Protein AF-A0AAN8FHD2-F1 (afdb_monomer_lite)

Structure (mmCIF, N/CA/C/O backbone):
data_AF-A0AAN8FHD2-F1
#
_entry.id   AF-A0AAN8FHD2-F1
#
loop_
_atom_site.group_PDB
_atom_site.id
_atom_site.type_symbol
_atom_site.label_atom_id
_atom_site.label_alt_id
_atom_site.label_comp_id
_atom_site.label_asym_id
_atom_site.label_entity_id
_atom_site.label_seq_id
_atom_site.pdbx_PDB_ins_code
_atom_site.Cartn_x
_atom_site.Cartn_y
_atom_site.Cartn_z
_atom_site.occupancy
_atom_site.B_iso_or_equiv
_atom_site.auth_seq_id
_atom_site.auth_comp_id
_atom_site.auth_asym_id
_atom_site.auth_atom_id
_atom_site.pdbx_PDB_model_num
ATOM 1 N N . MET A 1 1 ? -5.569 14.352 7.400 1.00 61.75 1 MET A N 1
ATOM 2 C CA . MET A 1 1 ? -5.060 13.025 7.832 1.00 61.75 1 MET A CA 1
ATOM 3 C C . MET A 1 1 ? -5.663 11.847 7.044 1.00 61.75 1 MET A C 1
ATOM 5 O O . MET A 1 1 ? -5.321 10.711 7.332 1.00 61.75 1 MET A O 1
ATOM 9 N N . MET A 1 2 ? -6.453 12.086 5.983 1.00 84.31 2 MET A N 1
ATOM 10 C CA . MET A 1 2 ? -7.064 11.019 5.162 1.00 84.31 2 MET A CA 1
ATOM 11 C C . MET A 1 2 ? -6.197 10.522 3.995 1.00 84.31 2 MET A C 1
ATOM 13 O O . MET A 1 2 ? -6.609 9.635 3.259 1.00 84.31 2 MET A O 1
ATOM 17 N N . LYS A 1 3 ? -4.964 11.030 3.849 1.00 87.88 3 LYS A N 1
ATOM 18 C CA . LYS A 1 3 ? -4.074 10.683 2.726 1.00 87.88 3 LYS A CA 1
ATOM 19 C C . LYS A 1 3 ? -3.728 9.197 2.631 1.00 87.88 3 LYS A C 1
ATOM 21 O O . LYS A 1 3 ? -3.524 8.688 1.537 1.00 87.88 3 LYS A O 1
ATOM 26 N N . ILE A 1 4 ? -3.644 8.509 3.772 1.00 93.12 4 ILE A N 1
ATOM 27 C CA . ILE A 1 4 ? -3.403 7.060 3.798 1.00 93.12 4 ILE A CA 1
ATOM 28 C C . ILE A 1 4 ? -4.617 6.331 3.213 1.00 93.12 4 ILE A C 1
ATOM 30 O O . ILE A 1 4 ? -4.456 5.458 2.365 1.00 93.12 4 ILE A O 1
ATOM 34 N N . VAL A 1 5 ? -5.824 6.748 3.604 1.00 93.38 5 VAL A N 1
ATOM 35 C CA . VAL A 1 5 ? -7.088 6.163 3.140 1.00 93.38 5 VAL A CA 1
ATOM 36 C C . VAL A 1 5 ? -7.300 6.392 1.643 1.00 93.38 5 VAL A C 1
ATOM 38 O O . VAL A 1 5 ? -7.759 5.484 0.957 1.00 93.38 5 VAL A O 1
ATOM 41 N N . GLU A 1 6 ? -6.884 7.538 1.091 1.00 93.25 6 GLU A N 1
ATOM 42 C CA . GLU A 1 6 ? -6.914 7.775 -0.364 1.00 93.25 6 GLU A CA 1
ATOM 43 C C . GLU A 1 6 ? -6.162 6.689 -1.148 1.00 93.25 6 GLU A C 1
ATOM 45 O O . GLU A 1 6 ? -6.555 6.362 -2.265 1.00 93.25 6 GLU A O 1
ATOM 50 N N . VAL A 1 7 ? -5.085 6.136 -0.576 1.00 95.06 7 VAL A N 1
ATOM 51 C CA . VAL A 1 7 ? -4.199 5.182 -1.257 1.00 95.06 7 VAL A CA 1
ATOM 52 C C . VAL A 1 7 ? -4.535 3.733 -0.929 1.00 95.06 7 VAL A C 1
ATOM 54 O O . VAL A 1 7 ? -4.620 2.902 -1.832 1.00 95.06 7 VAL A O 1
ATOM 57 N N . LEU A 1 8 ? -4.711 3.426 0.356 1.00 95.38 8 LEU A N 1
ATOM 58 C CA . LEU A 1 8 ? -4.880 2.059 0.850 1.00 95.38 8 LEU A CA 1
ATOM 59 C C . LEU A 1 8 ? -6.348 1.650 1.017 1.00 95.38 8 LEU A C 1
ATOM 61 O O . LEU A 1 8 ? -6.625 0.468 1.186 1.00 95.38 8 LEU A O 1
ATOM 65 N N . GLY A 1 9 ? -7.284 2.597 0.936 1.00 94.31 9 GLY A N 1
ATOM 66 C CA . GLY A 1 9 ? -8.695 2.350 1.219 1.00 94.31 9 GLY A CA 1
ATOM 67 C C . GLY A 1 9 ? -9.021 2.425 2.708 1.00 94.31 9 GLY A C 1
ATOM 68 O O . GLY A 1 9 ? -8.237 2.928 3.513 1.00 94.31 9 GLY A O 1
ATOM 69 N N . MET A 1 10 ? -10.221 1.972 3.067 1.00 95.19 10 MET A N 1
ATOM 70 C CA . MET A 1 10 ? -10.650 1.936 4.464 1.00 95.19 10 MET A CA 1
ATOM 71 C C . MET A 1 10 ? -9.855 0.879 5.243 1.00 95.19 10 MET A C 1
ATOM 73 O O . MET A 1 10 ? -9.669 -0.227 4.731 1.00 95.19 10 MET A O 1
ATOM 77 N N . PRO A 1 11 ? -9.402 1.179 6.476 1.00 95.31 11 PRO A N 1
ATOM 78 C CA . PRO A 1 11 ? -8.835 0.155 7.340 1.00 95.31 11 PRO A CA 1
ATOM 79 C C . PRO A 1 11 ? -9.871 -0.944 7.649 1.00 95.31 11 PRO A C 1
ATOM 81 O O . PRO A 1 11 ? -11.065 -0.635 7.713 1.00 95.31 11 PRO A O 1
ATOM 84 N N . PRO A 1 12 ? -9.437 -2.197 7.882 1.00 95.56 12 PRO A N 1
ATOM 85 C CA . PRO A 1 12 ? -10.318 -3.281 8.312 1.00 95.56 12 PRO A CA 1
ATOM 86 C C . PRO A 1 12 ? -11.130 -2.920 9.561 1.00 95.56 12 PRO A C 1
ATOM 88 O O . PRO A 1 12 ? -10.620 -2.266 10.479 1.00 95.56 12 PRO A O 1
ATOM 91 N N . LYS A 1 13 ? -12.392 -3.361 9.596 1.00 94.50 13 LYS A N 1
ATOM 92 C CA . LYS A 1 13 ? -13.355 -3.031 10.656 1.00 94.50 13 LYS A CA 1
ATOM 93 C C . LYS A 1 13 ? -12.848 -3.453 12.034 1.00 94.50 13 LYS A C 1
ATOM 95 O O . LYS A 1 13 ? -12.993 -2.700 12.987 1.00 94.50 13 LYS A O 1
ATOM 100 N N . GLU A 1 14 ? -12.194 -4.604 12.120 1.00 94.56 14 GLU A N 1
ATOM 101 C CA . GLU A 1 14 ? -11.674 -5.182 13.359 1.00 94.56 14 GLU A CA 1
ATOM 102 C C . GLU A 1 14 ? -10.640 -4.260 14.014 1.00 94.56 14 GLU A C 1
ATOM 104 O O . GLU A 1 14 ? -10.625 -4.100 15.231 1.00 94.56 14 GLU A O 1
ATOM 109 N N . LEU A 1 15 ? -9.805 -3.600 13.202 1.00 95.38 15 LEU A N 1
ATOM 110 C CA . LEU A 1 15 ? -8.817 -2.634 13.685 1.00 95.38 15 LEU A CA 1
ATOM 111 C C . LEU A 1 15 ? -9.467 -1.310 14.099 1.00 95.38 15 LEU A C 1
ATOM 113 O O . LEU A 1 15 ? -9.004 -0.657 15.035 1.00 95.38 15 LEU A O 1
ATOM 117 N N . LEU A 1 16 ? -10.527 -0.903 13.398 1.00 95.38 16 LEU A N 1
ATOM 118 C CA . LEU A 1 16 ? -11.281 0.305 13.725 1.00 95.38 16 LEU A 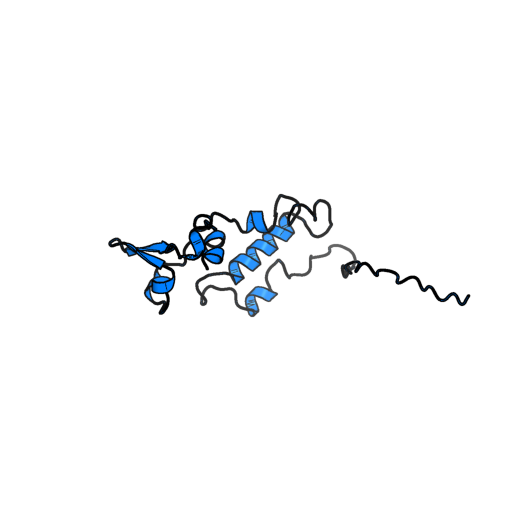CA 1
ATOM 119 C C . LEU A 1 16 ? -12.088 0.131 15.017 1.00 95.38 16 LEU A C 1
ATOM 121 O O . LEU A 1 16 ? -12.127 1.060 15.822 1.00 95.38 16 LEU A O 1
ATOM 125 N N . ASP A 1 17 ? -12.666 -1.047 15.249 1.00 94.62 17 ASP A N 1
ATOM 126 C CA . ASP A 1 17 ? -13.443 -1.360 16.452 1.00 94.62 17 ASP A CA 1
ATOM 127 C C . ASP A 1 17 ? -12.575 -1.293 17.727 1.00 94.62 17 ASP A C 1
ATOM 129 O O . ASP A 1 17 ? -13.031 -0.780 18.747 1.00 94.62 17 ASP A O 1
ATOM 133 N N . ILE A 1 18 ? -11.310 -1.735 17.673 1.00 95.31 18 ILE A N 1
ATOM 134 C CA . ILE A 1 18 ? -10.391 -1.728 18.835 1.00 95.31 18 ILE A CA 1
ATOM 135 C C . ILE A 1 18 ? -9.593 -0.421 18.988 1.00 95.31 18 ILE A C 1
ATOM 137 O O . ILE A 1 18 ? -8.919 -0.202 19.995 1.00 95.31 18 ILE A O 1
ATOM 141 N N . GLY A 1 19 ? -9.595 0.433 17.963 1.00 94.00 19 GLY A N 1
ATOM 142 C CA . GLY A 1 19 ? -8.721 1.597 17.889 1.00 94.00 19 GLY A CA 1
ATOM 143 C C . GLY A 1 19 ? -9.122 2.701 18.881 1.00 94.00 19 GLY A C 1
ATOM 144 O O . GLY A 1 19 ? -10.183 3.309 18.721 1.00 94.00 19 GLY A O 1
ATOM 145 N N . PRO A 1 20 ? -8.253 3.106 19.830 1.00 95.06 20 PRO A N 1
ATOM 146 C CA . PRO A 1 20 ? -8.611 4.095 20.858 1.00 95.06 20 PRO A CA 1
ATOM 147 C C . PRO A 1 20 ? -8.859 5.498 20.286 1.00 95.06 20 PRO A C 1
ATOM 149 O O . PRO A 1 20 ? -9.485 6.345 20.914 1.00 95.06 20 PRO A O 1
ATOM 152 N N . LYS A 1 21 ? -8.349 5.766 19.078 1.00 93.25 21 LYS A N 1
ATOM 153 C CA . LYS A 1 21 ? -8.495 7.047 18.373 1.00 93.25 21 LYS A CA 1
ATOM 154 C C . LYS A 1 21 ? -9.381 6.944 17.134 1.00 93.25 21 LYS A C 1
ATOM 156 O O . LYS A 1 21 ? -9.430 7.902 16.366 1.00 93.25 21 LYS A O 1
ATOM 161 N N . THR A 1 22 ? -10.089 5.831 16.925 1.00 94.00 22 THR A N 1
ATOM 162 C CA . THR A 1 22 ? -10.940 5.640 15.739 1.00 94.00 22 THR A CA 1
ATOM 163 C C . THR A 1 22 ? -11.936 6.781 15.584 1.00 94.00 22 THR A C 1
ATOM 165 O O . THR A 1 22 ? -12.002 7.395 14.521 1.00 94.00 22 THR A O 1
ATOM 168 N N . GLN A 1 23 ? -12.609 7.165 16.670 1.00 91.88 23 GLN A N 1
ATOM 169 C CA . GLN A 1 23 ? -13.631 8.216 16.667 1.00 91.88 23 GLN A CA 1
ATOM 170 C C . GLN A 1 23 ? -13.105 9.609 16.297 1.00 91.88 23 GLN A C 1
ATOM 172 O O . GLN A 1 23 ? -13.886 10.480 15.915 1.00 91.88 23 GLN A O 1
ATOM 177 N N . LYS A 1 24 ? -11.789 9.842 16.361 1.00 91.06 24 LYS A N 1
ATOM 178 C CA . LYS A 1 24 ? -11.189 11.105 15.915 1.00 91.06 24 LYS A CA 1
ATOM 179 C C . LYS A 1 24 ? -11.221 11.253 14.391 1.00 91.06 24 LYS A C 1
ATOM 181 O O . LYS A 1 24 ? -11.290 12.370 13.889 1.00 91.06 24 LYS A O 1
ATOM 186 N N . TYR A 1 25 ? -11.148 10.141 13.662 1.00 89.88 25 TYR A N 1
ATOM 187 C CA . TYR A 1 25 ? -10.969 10.133 12.208 1.00 89.88 25 TYR A CA 1
ATOM 188 C C . TYR A 1 25 ? -12.155 9.508 11.475 1.00 89.88 25 TYR A C 1
ATOM 190 O O . TYR A 1 25 ? -12.475 9.921 10.365 1.00 89.88 25 TYR A O 1
ATOM 198 N N . PHE A 1 26 ? -12.834 8.548 12.091 1.00 93.19 26 PHE A N 1
ATOM 199 C CA . PHE A 1 26 ? -13.891 7.776 11.460 1.00 93.19 26 PHE A CA 1
ATOM 200 C C . PHE A 1 26 ? -15.200 7.918 12.226 1.00 93.19 26 PHE A C 1
ATOM 202 O O . PHE A 1 26 ? -15.211 8.019 13.454 1.00 93.19 26 PHE A O 1
ATOM 209 N N . GLY A 1 27 ? -16.296 7.978 11.479 1.00 92.50 27 GLY A N 1
ATOM 210 C CA . GLY A 1 27 ? -17.644 7.767 11.984 1.00 92.50 27 GLY A CA 1
ATOM 211 C C . GLY A 1 27 ? -18.071 6.333 11.703 1.00 92.50 27 GLY A C 1
ATOM 212 O O . GLY A 1 27 ? -17.465 5.657 10.869 1.00 92.50 27 GLY A O 1
ATOM 213 N N . LYS A 1 28 ? -19.095 5.874 12.416 1.00 94.50 28 LYS A N 1
ATOM 214 C CA . LYS A 1 28 ? -19.698 4.553 12.249 1.00 94.50 28 LYS A CA 1
ATOM 215 C C . LYS A 1 28 ? -21.198 4.758 12.075 1.00 94.50 28 LYS A C 1
ATOM 217 O O . LYS A 1 28 ? -21.783 5.494 12.867 1.00 94.50 28 LYS A O 1
ATOM 222 N N . THR A 1 29 ? -21.779 4.187 11.026 1.00 92.88 29 THR A N 1
ATOM 223 C CA . THR A 1 29 ? -23.234 4.178 10.833 1.00 92.88 29 THR A CA 1
ATOM 224 C C . THR A 1 29 ? -23.892 3.199 11.805 1.00 92.88 29 THR A C 1
ATOM 226 O O . THR A 1 29 ? -23.208 2.387 12.434 1.00 92.88 29 THR A O 1
ATOM 229 N N . GLU A 1 30 ? -25.217 3.256 11.919 1.00 93.19 30 GLU A N 1
ATOM 230 C CA . GLU A 1 30 ? -26.001 2.305 12.720 1.00 93.19 30 GLU A CA 1
ATOM 231 C C . GLU A 1 30 ? -25.806 0.860 12.234 1.00 93.19 30 GLU A C 1
ATOM 233 O O . GLU A 1 30 ? -25.627 -0.044 13.046 1.00 93.19 30 GLU A O 1
ATOM 238 N N . ASP A 1 31 ? -25.654 0.671 10.919 1.00 91.81 31 ASP A N 1
ATOM 239 C CA . ASP A 1 31 ? -25.322 -0.618 10.286 1.00 91.81 31 ASP A CA 1
ATOM 240 C C . ASP A 1 31 ? -23.885 -1.101 10.570 1.00 91.81 31 ASP A C 1
ATOM 242 O O . ASP A 1 31 ? -23.436 -2.135 10.075 1.00 91.81 31 ASP A O 1
ATOM 246 N N . GLY A 1 32 ? -23.107 -0.332 11.334 1.00 89.44 32 GLY A N 1
ATOM 247 C CA . GLY A 1 32 ? -21.741 -0.670 11.708 1.00 89.44 32 GLY A CA 1
ATOM 248 C C . GLY A 1 32 ? -20.692 -0.416 10.623 1.00 89.44 32 GLY A C 1
ATOM 249 O O . GLY A 1 32 ? -19.547 -0.853 10.787 1.00 89.44 32 GLY A O 1
ATOM 250 N N . VAL A 1 33 ? -21.043 0.302 9.552 1.00 92.25 33 VAL A N 1
ATOM 251 C CA . VAL A 1 33 ? -20.132 0.662 8.457 1.00 92.25 33 VAL A CA 1
ATOM 252 C C . VAL A 1 33 ? -19.336 1.910 8.830 1.00 92.25 33 VAL A C 1
ATOM 254 O O . VAL A 1 33 ? -19.886 2.928 9.251 1.00 92.25 33 VAL A O 1
ATOM 257 N N . TYR A 1 34 ? -18.015 1.847 8.666 1.00 94.19 34 TYR A N 1
ATOM 258 C CA . TYR A 1 34 ? -17.131 2.975 8.950 1.00 94.19 34 TYR A CA 1
ATOM 259 C C . TYR A 1 34 ? -16.976 3.908 7.746 1.00 94.19 34 TYR A C 1
ATOM 261 O O . TYR A 1 34 ? -16.804 3.459 6.615 1.00 94.19 34 TYR A O 1
ATOM 269 N N . TYR A 1 35 ? -16.935 5.214 8.008 1.00 91.62 35 TYR A N 1
ATOM 270 C CA . TYR A 1 35 ? -16.673 6.250 7.007 1.00 91.62 35 TYR A CA 1
ATOM 271 C C . TYR A 1 35 ? -15.691 7.300 7.533 1.00 91.62 35 TYR A C 1
ATOM 273 O O . TYR A 1 35 ? -15.556 7.517 8.739 1.00 91.62 35 TYR A O 1
ATOM 281 N N . CYS A 1 36 ? -14.978 7.971 6.630 1.00 89.31 36 CYS A N 1
ATOM 282 C CA . CYS A 1 36 ? -14.069 9.057 6.989 1.00 89.31 36 CYS A CA 1
ATOM 283 C C . CYS A 1 36 ? -14.846 10.301 7.433 1.00 89.31 36 CYS A C 1
ATOM 285 O O . CYS A 1 36 ? -15.677 10.809 6.684 1.00 89.31 36 CYS A O 1
ATOM 287 N N . LYS A 1 37 ? -14.529 10.847 8.612 1.00 87.06 37 LYS A N 1
ATOM 288 C CA . LYS A 1 37 ? -15.066 12.144 9.041 1.00 87.06 37 LYS A CA 1
ATOM 289 C C . LYS A 1 37 ? -14.479 13.272 8.197 1.00 87.06 37 LYS A C 1
ATOM 291 O O . LYS A 1 37 ? -13.278 13.310 7.914 1.00 87.06 37 LYS A O 1
ATOM 296 N N . THR A 1 38 ? -15.323 14.235 7.856 1.00 72.19 38 THR A N 1
ATOM 297 C CA . THR A 1 38 ? -14.919 15.528 7.309 1.00 72.19 38 THR A CA 1
ATOM 298 C C . THR A 1 38 ? -14.270 16.364 8.416 1.00 72.19 38 THR A C 1
ATOM 300 O O . THR A 1 38 ? -14.895 16.687 9.420 1.00 72.19 38 THR A O 1
ATOM 303 N N . THR A 1 39 ? -12.985 16.692 8.269 1.00 65.31 39 THR A N 1
ATOM 304 C CA . THR A 1 39 ? -12.263 17.584 9.196 1.00 65.31 39 THR A CA 1
ATOM 305 C C . THR A 1 39 ? -12.377 19.039 8.743 1.00 65.31 39 THR A C 1
ATOM 307 O O . THR A 1 39 ? -12.477 19.276 7.545 1.00 65.31 39 THR A O 1
ATOM 310 N N . ARG A 1 40 ? -12.305 20.016 9.665 1.00 55.59 40 ARG A N 1
ATOM 311 C CA . ARG A 1 40 ? -12.378 21.469 9.365 1.00 55.59 4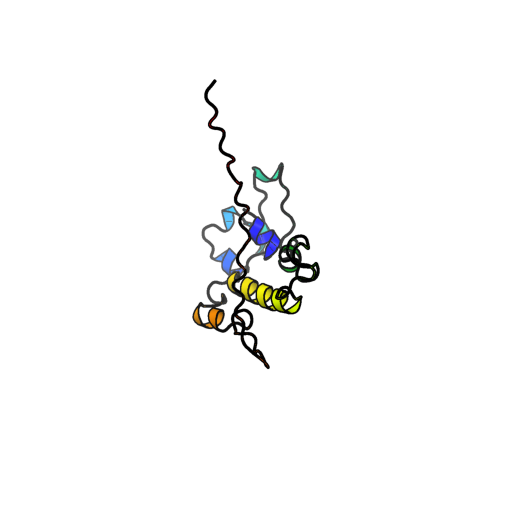0 ARG A CA 1
ATOM 312 C C . ARG A 1 40 ? -11.442 21.928 8.235 1.00 55.59 40 ARG A C 1
ATOM 314 O O . ARG A 1 40 ? -11.827 22.785 7.449 1.00 55.59 40 ARG A O 1
ATOM 321 N N . ASP A 1 41 ? -10.274 21.302 8.094 1.00 55.66 41 ASP A N 1
ATOM 322 C CA . ASP A 1 41 ? -9.310 21.570 7.010 1.00 55.66 41 ASP A CA 1
ATOM 323 C C . ASP A 1 41 ? -9.816 21.181 5.601 1.00 55.66 41 ASP A C 1
ATOM 325 O O . ASP A 1 41 ? -9.179 21.509 4.599 1.00 55.66 41 ASP A O 1
ATOM 329 N N . ASN A 1 42 ? -10.948 20.474 5.498 1.00 53.38 42 ASN A N 1
ATOM 330 C CA . ASN A 1 42 ? -11.510 20.000 4.231 1.00 53.38 42 ASN A CA 1
ATOM 331 C C . ASN A 1 42 ? -12.249 21.083 3.439 1.00 53.38 42 ASN A C 1
ATOM 333 O O . ASN A 1 42 ? -12.564 20.825 2.282 1.00 53.38 42 ASN A O 1
ATOM 337 N N . PHE A 1 43 ? -12.492 22.277 3.994 1.00 54.88 43 PHE A N 1
ATOM 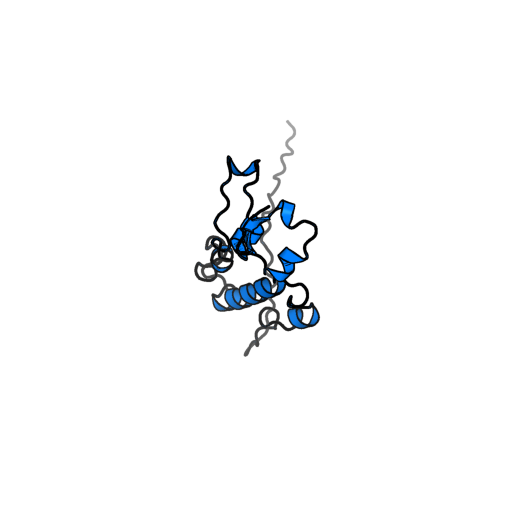338 C CA . PHE A 1 43 ? -13.159 23.355 3.246 1.00 54.88 43 PHE A CA 1
ATOM 339 C C . PHE A 1 43 ? -12.368 23.790 1.997 1.00 54.88 43 PHE A C 1
ATOM 341 O O . PHE A 1 43 ? -12.976 24.117 0.988 1.00 54.88 43 PHE A O 1
ATOM 348 N N . ASN A 1 44 ? -11.030 23.693 2.025 1.00 56.31 44 ASN A N 1
ATOM 349 C CA . ASN A 1 44 ? -10.161 24.016 0.879 1.00 56.31 44 ASN A CA 1
ATOM 350 C C . ASN A 1 44 ? -9.427 22.804 0.277 1.00 56.31 44 ASN A C 1
ATOM 352 O O . ASN A 1 44 ? -8.665 22.953 -0.679 1.00 56.31 44 ASN A O 1
ATOM 356 N N . LYS A 1 45 ? -9.598 21.595 0.829 1.00 62.25 45 LYS A N 1
ATOM 357 C CA . LYS A 1 45 ? -8.876 20.400 0.363 1.00 62.25 45 LYS A CA 1
ATOM 358 C C . LYS A 1 45 ? -9.758 19.161 0.469 1.00 62.25 45 LYS A C 1
ATOM 360 O O . LYS A 1 45 ? -9.779 18.471 1.486 1.00 62.25 45 LYS A O 1
ATOM 365 N N . CYS A 1 46 ? -10.477 18.873 -0.612 1.00 67.81 46 CYS A N 1
ATOM 366 C CA . CYS A 1 46 ? -11.212 17.624 -0.754 1.00 67.81 46 CYS A CA 1
ATOM 367 C C . CYS A 1 46 ? -10.215 16.480 -0.978 1.00 67.81 46 CYS A C 1
ATOM 369 O O . CYS A 1 46 ? -9.542 16.421 -2.008 1.00 67.81 46 CYS A O 1
ATOM 371 N N . TYR A 1 47 ? -10.090 15.586 0.004 1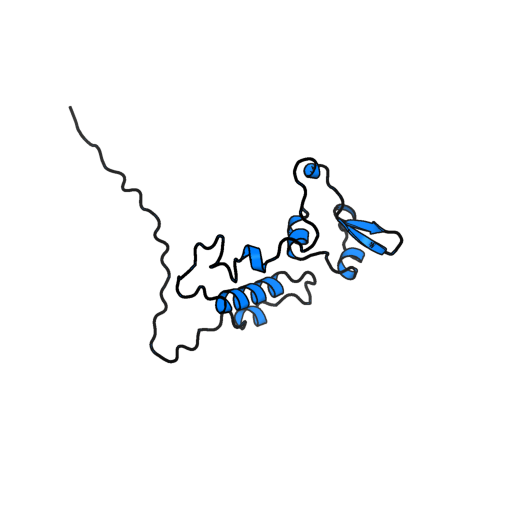.00 80.38 47 TYR A N 1
ATOM 372 C CA . TYR A 1 47 ? -9.419 14.306 -0.210 1.00 80.38 47 TYR A CA 1
ATOM 373 C C . TYR A 1 47 ? -10.199 13.493 -1.247 1.00 80.38 47 TYR A C 1
ATOM 375 O O . TYR A 1 47 ? -11.425 13.576 -1.326 1.00 80.38 47 TYR A O 1
ATOM 383 N N . ARG A 1 48 ? -9.490 12.684 -2.028 1.00 85.75 48 ARG A N 1
ATOM 384 C CA . ARG A 1 48 ? -10.095 11.679 -2.899 1.00 85.75 48 ARG A CA 1
ATOM 385 C C . ARG A 1 48 ? -10.796 10.610 -2.058 1.00 85.75 48 ARG A C 1
ATOM 387 O O . ARG A 1 48 ? -10.489 10.417 -0.880 1.00 85.75 48 ARG A O 1
ATOM 394 N N . GLY A 1 49 ? -11.720 9.886 -2.687 1.00 87.06 49 GLY A N 1
ATOM 395 C CA . GLY A 1 49 ? -12.386 8.753 -2.050 1.00 87.06 49 GLY A CA 1
ATOM 396 C C . GLY A 1 49 ? -11.392 7.677 -1.573 1.00 87.06 49 GLY A C 1
ATOM 397 O O . GLY A 1 49 ? -10.275 7.588 -2.102 1.00 87.06 49 GLY A O 1
ATOM 398 N N . PRO A 1 50 ? -11.776 6.837 -0.595 1.00 91.31 50 PRO A N 1
ATOM 399 C CA . PRO A 1 50 ? -10.943 5.732 -0.133 1.00 91.31 50 PRO A CA 1
ATOM 400 C C . PRO A 1 50 ? -10.447 4.859 -1.293 1.00 91.31 50 PRO A C 1
ATOM 402 O O . PRO A 1 50 ? -11.227 4.379 -2.108 1.00 91.31 50 PRO A O 1
ATOM 405 N N . GLY A 1 51 ? -9.132 4.673 -1.397 1.00 91.75 51 GLY A N 1
ATOM 406 C CA . GLY A 1 51 ? -8.503 3.847 -2.428 1.00 91.75 51 GLY A CA 1
ATOM 407 C C . GLY A 1 51 ? -8.579 4.399 -3.859 1.00 91.75 51 GLY A C 1
ATOM 408 O O . GLY A 1 51 ? -8.230 3.672 -4.793 1.00 91.75 51 GLY A O 1
ATOM 409 N N . HIS A 1 52 ? -9.018 5.646 -4.074 1.00 92.62 52 HIS A N 1
ATOM 410 C CA . HIS A 1 52 ? -9.043 6.267 -5.408 1.00 92.62 52 HIS A CA 1
ATOM 411 C C . HIS A 1 52 ? -7.660 6.700 -5.906 1.00 92.62 52 HIS A C 1
ATOM 413 O O . HIS A 1 52 ? -7.461 6.862 -7.108 1.00 92.62 52 HIS A O 1
ATOM 419 N N . ARG A 1 53 ? -6.687 6.904 -5.016 1.00 94.12 53 ARG A N 1
ATOM 420 C CA . ARG A 1 53 ? -5.313 7.250 -5.386 1.00 94.12 53 ARG A CA 1
ATOM 421 C C . ARG A 1 53 ? -4.469 5.979 -5.461 1.00 94.12 53 ARG A C 1
ATOM 423 O O . ARG A 1 53 ? -3.793 5.619 -4.503 1.00 94.12 53 ARG A O 1
ATOM 430 N N . LYS A 1 54 ? -4.500 5.276 -6.594 1.00 95.31 54 LYS A N 1
ATOM 431 C CA . LYS A 1 54 ? -3.837 3.970 -6.712 1.00 95.31 54 LYS A CA 1
ATOM 432 C C . LYS A 1 54 ? -2.322 4.104 -6.566 1.00 95.31 54 LYS A C 1
ATOM 434 O O . LYS A 1 54 ? -1.686 4.906 -7.243 1.00 95.31 54 LYS A O 1
ATOM 439 N N . LEU A 1 55 ? -1.723 3.238 -5.745 1.00 95.88 55 LEU A N 1
ATOM 440 C CA . LEU A 1 55 ? -0.261 3.133 -5.641 1.00 95.88 55 LEU A CA 1
ATOM 441 C C . LEU A 1 55 ? 0.393 2.832 -7.002 1.00 95.88 55 LEU A C 1
ATOM 443 O O . LEU A 1 55 ? 1.503 3.277 -7.259 1.00 95.88 55 LEU A O 1
ATOM 447 N N . HIS A 1 56 ? -0.313 2.109 -7.875 1.00 96.88 56 HIS A N 1
ATOM 448 C CA . HIS A 1 56 ? 0.115 1.846 -9.249 1.00 96.88 56 HIS A CA 1
ATOM 449 C C . HIS A 1 56 ? 0.392 3.140 -10.031 1.00 96.88 56 HIS A C 1
ATOM 451 O O . HIS A 1 56 ? 1.460 3.268 -10.623 1.00 96.88 56 HIS A O 1
ATOM 457 N N . ASP A 1 57 ? -0.519 4.109 -9.947 1.00 96.00 57 ASP A N 1
ATOM 458 C CA . ASP A 1 57 ? -0.415 5.388 -10.655 1.00 96.00 57 ASP A CA 1
ATOM 459 C C . ASP A 1 57 ? 0.623 6.300 -9.995 1.00 96.00 57 ASP A C 1
ATOM 461 O O . ASP A 1 57 ? 1.379 6.978 -10.679 1.00 96.00 57 ASP A O 1
ATOM 465 N N . ILE A 1 58 ? 0.711 6.280 -8.655 1.00 96.12 58 ILE A N 1
ATOM 466 C CA . ILE A 1 58 ? 1.732 7.038 -7.909 1.00 96.12 58 ILE A CA 1
ATOM 467 C C . ILE A 1 58 ? 3.144 6.616 -8.333 1.00 96.12 58 ILE A C 1
ATOM 469 O O . ILE A 1 58 ? 4.024 7.462 -8.477 1.00 96.12 58 ILE A O 1
ATOM 473 N N . LEU A 1 59 ? 3.364 5.310 -8.496 1.00 96.44 59 LEU A N 1
ATOM 474 C CA . LEU A 1 59 ? 4.651 4.764 -8.919 1.00 96.44 59 LEU A CA 1
ATOM 475 C C . LEU A 1 59 ? 4.880 4.894 -10.429 1.00 96.44 59 LEU A C 1
ATOM 477 O O . LEU A 1 59 ? 6.027 4.835 -10.861 1.00 96.44 59 LEU A O 1
ATOM 481 N N . GLY A 1 60 ? 3.816 5.061 -11.217 1.00 96.81 60 GLY A N 1
ATOM 482 C CA . GLY A 1 60 ? 3.890 5.110 -12.673 1.00 96.81 60 GLY A CA 1
ATOM 483 C C . GLY A 1 60 ? 4.333 3.786 -13.293 1.00 96.81 60 GLY A C 1
ATOM 484 O O . GLY A 1 60 ? 5.145 3.771 -14.214 1.00 96.81 60 GLY A O 1
ATOM 485 N N . VAL A 1 61 ? 3.825 2.664 -12.771 1.00 96.19 61 VAL A N 1
ATOM 486 C CA . VAL A 1 61 ? 4.280 1.303 -13.129 1.00 96.19 61 VAL A CA 1
ATOM 487 C C . VAL A 1 61 ? 4.250 1.046 -14.640 1.00 96.19 61 VAL A C 1
ATOM 489 O O . VAL A 1 61 ? 5.139 0.382 -15.158 1.00 96.19 61 VAL A O 1
ATOM 492 N N . THR A 1 62 ? 3.241 1.564 -15.340 1.00 95.50 62 THR A N 1
ATOM 493 C CA . THR A 1 62 ? 3.072 1.435 -16.799 1.00 95.50 62 THR A CA 1
ATOM 494 C C . THR A 1 62 ? 3.335 2.737 -17.554 1.00 95.50 62 THR A C 1
ATOM 496 O O . THR A 1 62 ? 3.290 2.747 -18.777 1.00 95.50 62 THR A O 1
ATOM 499 N N . SER A 1 63 ? 3.631 3.834 -16.851 1.00 95.19 63 SER A N 1
ATOM 500 C CA . SER A 1 63 ? 3.799 5.169 -17.436 1.00 95.19 63 SER A CA 1
ATOM 501 C C . SER A 1 63 ? 5.258 5.626 -17.494 1.00 95.19 63 SER A C 1
ATOM 503 O O . SER A 1 63 ? 5.500 6.817 -17.643 1.00 95.19 63 SER A O 1
ATOM 505 N N . GLY A 1 64 ? 6.227 4.721 -17.320 1.00 93.56 64 GLY A N 1
ATOM 506 C CA . GLY A 1 64 ? 7.653 5.068 -17.292 1.00 93.56 64 GLY A CA 1
ATOM 507 C C . GLY A 1 64 ? 8.104 5.685 -15.965 1.00 93.56 64 GLY A C 1
ATOM 508 O O . GLY A 1 64 ? 8.905 6.617 -15.948 1.00 93.56 64 GLY A O 1
ATOM 509 N N . GLY A 1 65 ? 7.564 5.210 -14.843 1.00 94.25 65 GLY A N 1
ATOM 510 C CA . GLY A 1 65 ? 7.930 5.680 -13.513 1.00 94.25 65 GLY A CA 1
ATOM 511 C C . GLY A 1 65 ? 7.271 7.000 -13.099 1.00 94.25 65 GLY A C 1
ATOM 512 O O . GLY A 1 65 ? 6.365 7.499 -13.775 1.00 94.25 65 GLY A O 1
ATOM 513 N N . PRO A 1 66 ? 7.703 7.598 -11.972 1.00 95.94 66 PRO A N 1
ATOM 514 C CA . PRO A 1 66 ? 7.088 8.806 -11.429 1.00 95.94 66 PRO A CA 1
ATOM 515 C C . PRO A 1 66 ? 7.130 9.981 -12.415 1.00 95.94 66 PRO A C 1
ATOM 517 O O . PRO A 1 66 ? 8.205 10.486 -12.760 1.00 95.94 66 PRO A O 1
ATOM 520 N N . ASN A 1 67 ? 5.946 10.443 -12.826 1.00 94.06 67 ASN A N 1
ATOM 521 C CA . ASN A 1 67 ? 5.745 11.459 -13.869 1.00 94.06 67 ASN A CA 1
ATOM 522 C C . ASN A 1 67 ? 6.378 11.093 -15.228 1.00 94.06 67 ASN A C 1
ATOM 524 O O . ASN A 1 67 ? 6.735 11.985 -15.989 1.00 94.06 67 ASN A O 1
ATOM 528 N N . GLY A 1 68 ? 6.584 9.803 -15.508 1.00 94.19 68 GLY A N 1
ATOM 529 C CA . GLY A 1 68 ? 7.176 9.315 -16.758 1.00 94.19 68 GLY A CA 1
ATOM 530 C C . GLY A 1 68 ? 8.666 9.592 -16.940 1.00 94.19 68 GLY A C 1
ATOM 531 O O . GLY A 1 68 ? 9.221 9.327 -18.001 1.00 94.19 68 GLY A O 1
ATOM 532 N N . ARG A 1 69 ? 9.345 10.091 -15.903 1.00 95.88 69 ARG A N 1
ATOM 533 C CA . ARG A 1 69 ? 10.749 10.522 -15.989 1.00 95.88 69 ARG A CA 1
ATOM 534 C C . ARG A 1 69 ? 11.762 9.383 -16.116 1.00 95.88 69 ARG A C 1
ATOM 536 O O . ARG A 1 69 ? 12.938 9.672 -16.248 1.00 95.88 69 ARG A O 1
ATOM 543 N N . ARG A 1 70 ? 11.322 8.126 -16.031 1.00 95.94 70 ARG A N 1
ATOM 544 C CA . ARG A 1 70 ? 12.158 6.918 -16.125 1.00 95.94 70 ARG A CA 1
ATOM 545 C C . ARG A 1 70 ? 11.889 6.123 -17.404 1.00 95.94 70 ARG A C 1
ATOM 547 O O . ARG A 1 70 ? 12.325 4.981 -17.524 1.00 95.94 70 ARG A O 1
ATOM 554 N N . ALA A 1 71 ? 11.129 6.683 -18.348 1.00 93.00 71 ALA A N 1
ATOM 555 C CA . ALA A 1 71 ? 10.827 6.017 -19.607 1.00 93.00 71 ALA A CA 1
ATOM 556 C C . ALA A 1 71 ? 12.119 5.738 -20.396 1.00 93.00 71 ALA A C 1
ATOM 558 O O . ALA A 1 71 ? 12.907 6.644 -20.646 1.00 93.00 71 ALA A O 1
ATOM 559 N N . GLY A 1 72 ? 12.335 4.475 -20.771 1.00 90.50 72 GLY A N 1
ATOM 560 C CA . GLY A 1 72 ? 13.532 4.039 -21.498 1.00 90.50 72 GLY A CA 1
ATOM 561 C C . GLY A 1 72 ? 14.790 3.860 -20.639 1.00 90.50 72 GLY A C 1
ATOM 562 O O . GLY A 1 72 ? 15.795 3.381 -21.158 1.00 90.50 72 GLY A O 1
ATOM 563 N N . GLU A 1 73 ? 14.754 4.181 -19.340 1.00 94.19 73 GLU A N 1
ATOM 564 C CA . GLU A 1 73 ? 15.878 3.913 -18.440 1.00 94.19 73 GLU A CA 1
ATOM 565 C C . GLU A 1 73 ? 15.977 2.411 -18.121 1.00 94.19 73 GLU A C 1
ATOM 567 O O . GLU A 1 73 ? 14.980 1.733 -17.838 1.00 94.19 73 GLU A O 1
ATOM 572 N N . SER A 1 74 ? 17.199 1.875 -18.113 1.00 91.50 74 SER A N 1
ATOM 573 C CA . SER A 1 74 ? 17.445 0.509 -17.651 1.00 91.50 74 SER A CA 1
ATOM 574 C C . SER A 1 74 ? 17.093 0.370 -16.161 1.00 91.50 74 SER A C 1
ATOM 576 O O . SER A 1 74 ? 17.140 1.327 -15.388 1.00 91.50 74 SER A O 1
ATOM 578 N N . GLY A 1 75 ? 16.661 -0.826 -15.750 1.00 89.88 75 GLY A N 1
ATOM 579 C CA . GLY A 1 75 ? 16.245 -1.092 -14.363 1.00 89.88 75 GLY A CA 1
ATOM 580 C C . GLY A 1 75 ? 14.887 -0.502 -13.949 1.00 89.88 75 GLY A C 1
ATOM 581 O O . GLY A 1 75 ? 14.487 -0.670 -12.800 1.00 89.88 75 GLY A O 1
ATOM 582 N N . HIS A 1 76 ? 14.158 0.141 -14.867 1.00 95.31 76 HIS A N 1
ATOM 583 C CA . HIS A 1 76 ? 12.838 0.738 -14.627 1.00 95.31 76 HIS A CA 1
ATOM 584 C C . HIS A 1 76 ? 11.734 0.070 -15.460 1.00 95.31 76 HIS A C 1
ATOM 586 O O . HIS A 1 76 ? 10.806 0.719 -15.948 1.00 95.31 76 HIS A O 1
ATOM 592 N N . SER A 1 77 ? 11.831 -1.250 -15.639 1.00 95.00 77 SER A N 1
ATOM 593 C CA . SER A 1 77 ? 10.814 -2.009 -16.365 1.00 95.00 77 SER A CA 1
ATOM 594 C C . SER A 1 77 ? 9.488 -2.072 -15.592 1.00 95.00 77 SER A C 1
ATOM 596 O O . SER A 1 77 ? 9.437 -1.932 -14.366 1.00 95.00 77 SER A O 1
ATOM 598 N N . VAL A 1 78 ? 8.395 -2.361 -16.304 1.00 95.38 78 VAL A N 1
ATOM 599 C CA . VAL A 1 78 ? 7.071 -2.607 -15.698 1.00 95.38 78 VAL A CA 1
ATOM 600 C C . VAL A 1 78 ? 7.132 -3.745 -14.668 1.00 95.38 78 VAL A C 1
ATOM 602 O O . VAL A 1 78 ? 6.432 -3.717 -13.649 1.00 95.38 78 VAL A O 1
ATOM 605 N N . GLU A 1 79 ? 7.987 -4.743 -14.904 1.00 95.56 79 GLU A N 1
ATOM 606 C CA . GLU A 1 79 ? 8.205 -5.870 -13.997 1.00 95.56 79 GLU A CA 1
ATOM 607 C C . GLU A 1 79 ? 8.911 -5.430 -12.707 1.00 95.56 79 GLU A C 1
ATOM 60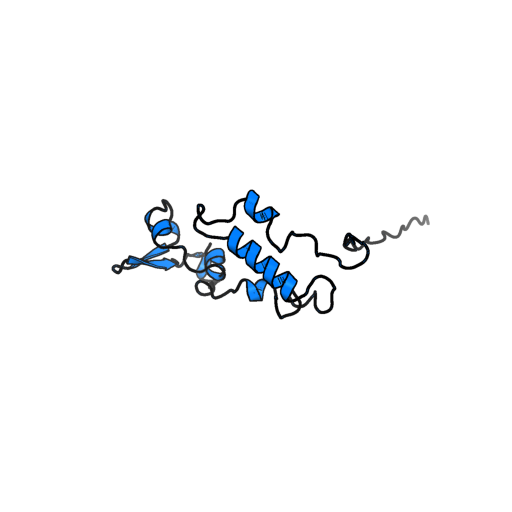9 O O . GLU A 1 79 ? 8.455 -5.766 -11.610 1.00 95.56 79 GLU A O 1
ATOM 614 N N . ASP A 1 80 ? 9.972 -4.628 -12.825 1.00 94.88 80 ASP A N 1
ATOM 615 C CA . ASP A 1 80 ? 10.713 -4.084 -11.682 1.00 94.88 80 ASP A CA 1
ATOM 616 C C . ASP A 1 80 ? 9.782 -3.241 -10.793 1.00 94.88 80 ASP A C 1
ATOM 618 O O . ASP A 1 80 ? 9.697 -3.449 -9.577 1.00 94.88 80 ASP A O 1
ATOM 622 N N . TYR A 1 81 ? 8.968 -2.378 -11.407 1.00 97.44 81 TYR A N 1
ATOM 623 C CA . TYR A 1 81 ? 7.943 -1.611 -10.701 1.00 97.44 81 TYR A CA 1
ATOM 624 C C . TYR A 1 81 ? 6.839 -2.477 -10.091 1.00 97.44 81 TYR A C 1
ATOM 626 O O . TYR A 1 81 ? 6.304 -2.137 -9.033 1.00 97.44 81 TYR A O 1
ATOM 634 N N . SER A 1 82 ? 6.479 -3.598 -10.717 1.00 96.56 82 SER A N 1
ATOM 635 C CA . SER A 1 82 ? 5.477 -4.518 -10.174 1.00 96.56 82 SER A CA 1
ATOM 636 C C . SER A 1 82 ? 5.985 -5.234 -8.925 1.00 96.56 82 SER A C 1
ATOM 638 O O . SER A 1 82 ? 5.256 -5.289 -7.931 1.00 96.56 82 SER A O 1
ATOM 640 N N . LYS A 1 83 ? 7.248 -5.685 -8.928 1.00 96.50 83 LYS A N 1
ATOM 641 C CA . LYS A 1 83 ? 7.927 -6.237 -7.744 1.00 96.50 83 LYS A CA 1
ATOM 642 C C . LYS A 1 83 ? 8.042 -5.183 -6.641 1.00 96.50 83 LYS A C 1
ATOM 644 O O . LYS A 1 83 ? 7.740 -5.473 -5.485 1.00 96.50 83 LYS A O 1
ATOM 649 N N . PHE A 1 84 ? 8.420 -3.953 -6.986 1.00 97.69 84 PHE A N 1
ATOM 650 C CA . PHE A 1 84 ? 8.508 -2.860 -6.018 1.00 97.69 84 PHE A CA 1
ATOM 651 C C . PHE A 1 84 ? 7.150 -2.542 -5.383 1.00 97.69 84 PHE A C 1
ATOM 653 O O . PHE A 1 84 ? 7.015 -2.507 -4.160 1.00 97.69 84 PHE A O 1
ATOM 660 N N . LYS A 1 85 ? 6.116 -2.374 -6.215 1.00 97.62 85 LYS A N 1
ATOM 661 C CA . LYS A 1 85 ? 4.736 -2.131 -5.781 1.00 97.62 85 LYS A CA 1
ATOM 662 C C . LYS A 1 85 ? 4.258 -3.215 -4.818 1.00 97.62 85 LYS A C 1
ATOM 664 O O . LYS A 1 85 ? 3.610 -2.879 -3.830 1.00 97.62 85 LYS A O 1
ATOM 669 N N . ASP A 1 86 ? 4.547 -4.486 -5.100 1.00 98.00 86 ASP A N 1
ATOM 670 C CA . ASP A 1 86 ? 4.157 -5.598 -4.227 1.00 98.00 86 ASP A CA 1
ATOM 671 C C . ASP A 1 86 ? 4.826 -5.506 -2.851 1.00 98.00 86 ASP A C 1
ATOM 673 O O . ASP A 1 86 ? 4.138 -5.536 -1.829 1.00 98.00 86 ASP A O 1
ATOM 677 N N . LEU A 1 87 ? 6.142 -5.274 -2.811 1.00 98.31 87 LEU A N 1
ATOM 678 C CA . LEU A 1 87 ? 6.874 -5.104 -1.554 1.00 98.31 87 LEU A CA 1
ATOM 679 C C . LEU A 1 87 ? 6.289 -3.966 -0.709 1.00 98.31 87 LEU A C 1
ATOM 681 O O . LEU A 1 87 ? 5.992 -4.158 0.471 1.00 98.31 87 LEU A O 1
ATOM 685 N N . ILE A 1 88 ? 6.074 -2.798 -1.322 1.00 98.06 88 ILE A N 1
ATOM 686 C CA . ILE A 1 88 ? 5.517 -1.628 -0.636 1.00 98.06 88 ILE A CA 1
ATOM 687 C C . ILE A 1 88 ? 4.099 -1.906 -0.131 1.00 98.06 88 ILE A C 1
ATOM 689 O O . ILE A 1 88 ? 3.783 -1.556 1.004 1.00 98.06 88 ILE A O 1
ATOM 693 N N . LYS A 1 89 ? 3.248 -2.582 -0.914 1.00 96.69 89 LYS A N 1
ATOM 694 C CA . LYS A 1 89 ? 1.909 -2.975 -0.448 1.00 96.69 89 LYS A CA 1
ATOM 695 C C . LYS A 1 89 ? 1.975 -3.845 0.805 1.00 96.69 89 LYS A C 1
ATOM 697 O O . LYS A 1 89 ? 1.238 -3.575 1.747 1.00 96.69 89 LYS A O 1
ATOM 702 N N . ARG A 1 90 ? 2.875 -4.833 0.846 1.00 98.06 90 ARG A N 1
ATOM 703 C CA . ARG A 1 90 ? 3.044 -5.714 2.015 1.00 98.06 90 ARG A CA 1
ATOM 704 C C . ARG A 1 90 ? 3.628 -4.991 3.235 1.00 98.06 90 ARG A C 1
ATOM 706 O O . ARG A 1 90 ? 3.314 -5.353 4.368 1.00 98.06 90 ARG A O 1
ATOM 713 N N . MET A 1 91 ? 4.472 -3.979 3.021 1.00 98.19 91 MET A N 1
ATOM 714 C CA . MET A 1 91 ? 4.986 -3.103 4.087 1.00 98.19 91 MET A CA 1
ATOM 715 C C . MET A 1 91 ? 3.912 -2.161 4.641 1.00 98.19 91 MET A C 1
ATOM 717 O O . MET A 1 91 ? 3.946 -1.818 5.820 1.00 98.19 91 MET A O 1
ATOM 721 N N . LEU A 1 92 ? 2.950 -1.757 3.812 1.00 97.56 92 LEU A N 1
ATOM 722 C CA . LEU A 1 92 ? 1.867 -0.843 4.178 1.00 97.56 92 LEU A CA 1
ATOM 723 C C . LEU A 1 92 ? 0.580 -1.552 4.629 1.00 97.56 92 LEU A C 1
ATOM 725 O O . LEU A 1 92 ? -0.425 -0.880 4.857 1.00 97.56 92 LEU A O 1
ATOM 729 N N . THR A 1 93 ? 0.590 -2.879 4.791 1.00 97.75 93 THR A N 1
ATOM 730 C CA . THR A 1 93 ? -0.555 -3.632 5.321 1.00 97.75 93 THR A CA 1
ATOM 731 C C . THR A 1 93 ? -1.026 -3.037 6.653 1.00 97.75 93 THR A C 1
ATOM 733 O O . THR A 1 93 ? -0.224 -2.808 7.570 1.00 97.75 93 THR A O 1
ATOM 736 N N . TYR A 1 94 ? -2.335 -2.778 6.748 1.00 96.44 94 TYR A N 1
ATOM 737 C CA . TYR A 1 94 ? -2.957 -2.181 7.932 1.00 96.44 94 TYR A CA 1
ATOM 738 C C . TYR A 1 94 ? -2.759 -3.040 9.176 1.00 96.44 94 TYR A C 1
ATOM 740 O O . TYR A 1 94 ? -2.289 -2.527 10.191 1.00 96.44 94 TYR A O 1
ATOM 748 N N . ASP A 1 95 ? -3.078 -4.331 9.075 1.00 96.19 95 ASP A N 1
ATOM 749 C CA . ASP A 1 95 ? -2.892 -5.273 10.171 1.00 96.19 95 ASP A CA 1
ATOM 750 C C . ASP A 1 95 ? -1.391 -5.474 10.442 1.00 96.19 95 ASP A C 1
ATOM 752 O O . ASP A 1 95 ? -0.672 -5.981 9.573 1.00 96.19 95 ASP A O 1
ATOM 756 N N . PRO A 1 96 ? -0.891 -5.084 11.629 1.00 95.31 96 PRO A N 1
ATOM 757 C CA . PRO A 1 96 ? 0.510 -5.267 11.979 1.00 95.31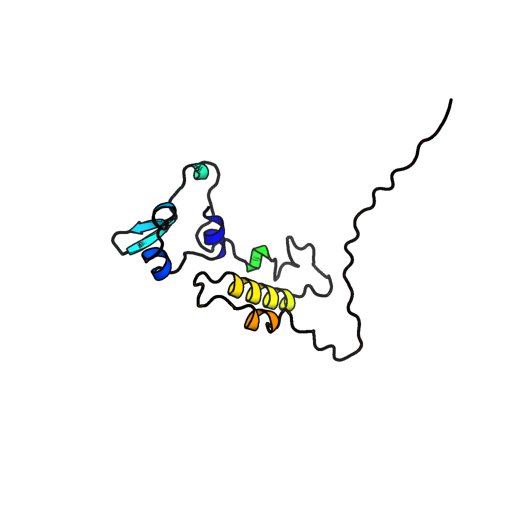 96 PRO A CA 1
ATOM 758 C C . PRO A 1 96 ? 0.927 -6.741 12.013 1.00 95.31 96 PRO A C 1
ATOM 760 O O . PRO A 1 96 ? 2.100 -7.020 11.782 1.00 95.31 96 PRO A O 1
ATOM 763 N N . LYS A 1 97 ? 0.001 -7.679 12.262 1.00 95.44 97 LYS A N 1
ATOM 764 C CA . LYS A 1 97 ? 0.297 -9.120 12.279 1.00 95.44 97 LYS A CA 1
ATOM 765 C C . LYS A 1 97 ? 0.498 -9.684 10.872 1.00 95.44 97 LYS A C 1
ATOM 767 O O . LYS A 1 97 ? 1.318 -10.576 10.687 1.00 95.44 97 LYS A O 1
ATOM 772 N N . ALA A 1 98 ? -0.224 -9.151 9.887 1.00 95.94 98 ALA A N 1
ATOM 773 C CA . ALA A 1 98 ? -0.118 -9.552 8.483 1.00 95.94 98 ALA A CA 1
ATOM 774 C C . ALA A 1 98 ? 0.924 -8.740 7.687 1.00 95.94 98 ALA A C 1
ATOM 776 O O . ALA A 1 98 ? 1.234 -9.068 6.539 1.00 95.94 98 ALA A O 1
ATOM 777 N N . ARG A 1 99 ? 1.457 -7.655 8.262 1.00 98.31 99 ARG A N 1
ATOM 778 C CA . ARG A 1 99 ? 2.501 -6.835 7.639 1.00 98.31 99 ARG A CA 1
ATOM 779 C C . ARG A 1 99 ? 3.790 -7.638 7.483 1.00 98.31 99 ARG A C 1
ATOM 781 O O . ARG A 1 99 ? 4.196 -8.365 8.385 1.00 98.31 99 ARG A O 1
ATOM 788 N N . ILE A 1 100 ? 4.453 -7.484 6.336 1.00 98.25 100 ILE A N 1
ATOM 789 C CA . ILE A 1 100 ? 5.702 -8.204 6.064 1.00 98.25 100 ILE A CA 1
ATOM 790 C C . ILE A 1 100 ? 6.756 -7.903 7.135 1.00 98.25 100 ILE A C 1
ATOM 792 O O . ILE A 1 100 ? 7.040 -6.744 7.439 1.00 98.25 100 ILE A O 1
ATOM 796 N N . SER A 1 101 ? 7.347 -8.956 7.699 1.00 97.94 101 SER A N 1
ATOM 797 C CA . SER A 1 101 ? 8.449 -8.820 8.650 1.00 97.94 101 SER A CA 1
ATOM 798 C C . SER A 1 101 ? 9.774 -8.559 7.921 1.00 97.94 101 SER A C 1
ATOM 800 O O . SER A 1 101 ? 9.909 -8.926 6.748 1.00 97.94 101 SER A O 1
ATOM 802 N N . PRO A 1 102 ? 10.795 -7.999 8.599 1.00 97.56 102 PRO A N 1
ATOM 803 C CA . PRO A 1 102 ? 12.117 -7.798 8.001 1.00 97.56 102 PRO A CA 1
ATOM 804 C C . PRO A 1 102 ? 12.701 -9.082 7.397 1.00 97.56 102 PRO A C 1
ATOM 806 O O . PRO A 1 102 ? 13.221 -9.061 6.284 1.00 97.56 102 PRO A O 1
ATOM 809 N N . TYR A 1 103 ? 12.520 -10.217 8.083 1.00 96.56 103 TYR A N 1
ATOM 810 C CA . TYR A 1 103 ? 12.958 -11.540 7.628 1.00 96.56 103 TYR A CA 1
ATOM 811 C C . TYR A 1 103 ? 12.388 -11.917 6.250 1.00 96.56 103 TYR A C 1
ATOM 813 O O . TYR A 1 103 ? 13.106 -12.452 5.403 1.00 96.56 103 TYR A O 1
ATOM 821 N N . TYR A 1 104 ? 11.107 -11.638 5.997 1.00 97.25 104 TYR A N 1
ATOM 822 C CA . TYR A 1 104 ? 10.494 -11.909 4.695 1.00 97.25 104 TYR A CA 1
ATOM 823 C C . TYR A 1 104 ? 10.783 -10.806 3.671 1.00 97.25 104 TYR A C 1
ATOM 825 O O . TYR A 1 104 ? 10.940 -11.106 2.488 1.00 97.25 104 TYR A O 1
ATOM 833 N N . ALA A 1 105 ? 10.905 -9.549 4.108 1.00 97.06 105 ALA A N 1
ATOM 834 C CA . ALA A 1 105 ? 11.161 -8.407 3.235 1.00 97.06 105 ALA A CA 1
ATOM 835 C C . ALA A 1 105 ? 12.499 -8.527 2.496 1.00 97.06 105 ALA A C 1
ATOM 837 O O . ALA A 1 105 ? 12.527 -8.377 1.278 1.00 97.06 105 ALA A O 1
ATOM 838 N N . VAL A 1 106 ? 13.583 -8.888 3.193 1.00 95.94 106 VAL A N 1
ATOM 839 C CA . VAL A 1 106 ? 14.915 -9.049 2.572 1.00 95.94 106 VAL A CA 1
ATOM 840 C C . VAL A 1 106 ? 14.965 -10.168 1.527 1.00 95.94 106 VAL A C 1
ATOM 842 O O . VAL A 1 106 ? 15.811 -10.153 0.641 1.00 95.94 106 VAL A O 1
ATOM 845 N N . ARG A 1 107 ? 14.041 -11.135 1.597 1.00 95.88 107 ARG A N 1
ATOM 846 C CA . ARG A 1 107 ? 13.936 -12.246 0.636 1.00 95.88 107 ARG A CA 1
ATOM 847 C C . ARG A 1 107 ? 12.955 -11.979 -0.500 1.00 95.88 107 ARG A C 1
ATOM 849 O O . ARG A 1 107 ? 12.772 -12.858 -1.351 1.00 95.88 107 ARG A O 1
ATOM 856 N N . HIS A 1 108 ? 12.307 -10.818 -0.507 1.00 97.50 108 HIS A N 1
ATOM 857 C CA . HIS A 1 108 ? 11.334 -10.451 -1.522 1.00 97.50 108 HIS A CA 1
ATOM 858 C C . HIS A 1 108 ? 11.994 -10.372 -2.912 1.00 97.50 108 HIS A C 1
ATOM 860 O O . HIS A 1 108 ? 13.106 -9.851 -3.008 1.00 97.50 108 HIS A O 1
ATOM 866 N N . PRO A 1 109 ? 11.331 -10.813 -4.003 1.00 95.75 109 PRO A N 1
ATOM 867 C CA . PRO A 1 109 ? 11.903 -10.800 -5.355 1.00 95.75 109 PRO A CA 1
ATOM 868 C C . PRO A 1 109 ? 12.451 -9.449 -5.826 1.00 95.75 109 PRO A C 1
ATOM 870 O O . PRO A 1 109 ? 13.350 -9.418 -6.652 1.00 95.75 109 PRO A O 1
ATOM 873 N N . PHE A 1 110 ? 11.926 -8.344 -5.294 1.00 96.12 110 PHE A N 1
ATOM 874 C CA . PHE A 1 110 ? 12.427 -6.995 -5.578 1.00 96.12 110 PHE A CA 1
ATOM 875 C C . PHE A 1 110 ? 13.879 -6.771 -5.122 1.00 96.12 110 PHE A C 1
ATOM 877 O O . PHE A 1 110 ? 14.619 -6.067 -5.794 1.00 96.12 110 PHE A O 1
ATOM 884 N N . LEU A 1 111 ? 14.281 -7.356 -3.989 1.00 94.38 111 LEU A N 1
ATOM 885 C CA . LEU A 1 111 ? 15.624 -7.194 -3.416 1.00 94.38 111 LEU A CA 1
ATOM 886 C C . LEU A 1 111 ? 16.568 -8.341 -3.788 1.00 94.38 111 LEU A C 1
ATOM 888 O O . LEU A 1 111 ? 17.748 -8.304 -3.445 1.00 94.38 111 LEU A O 1
ATOM 892 N N . ARG A 1 112 ? 16.062 -9.378 -4.464 1.00 88.00 112 ARG A N 1
ATOM 893 C CA . ARG A 1 112 ? 16.916 -10.472 -4.918 1.00 88.00 112 ARG A CA 1
ATOM 894 C C . ARG A 1 112 ? 17.832 -9.968 -6.030 1.00 88.00 112 ARG A C 1
ATOM 896 O O . ARG A 1 112 ? 17.352 -9.257 -6.917 1.00 88.00 112 ARG A O 1
ATOM 903 N N . PRO A 1 113 ? 19.114 -10.370 -6.029 1.00 78.62 113 PRO A N 1
ATOM 904 C CA . PRO A 1 113 ? 19.987 -10.126 -7.161 1.00 78.62 113 PRO A CA 1
ATOM 905 C C . PRO A 1 113 ? 19.303 -10.639 -8.425 1.00 78.62 113 PRO A C 1
ATOM 907 O O . PRO A 1 113 ? 18.819 -11.775 -8.455 1.00 78.62 113 PRO A O 1
ATOM 910 N N . ARG A 1 114 ? 19.233 -9.797 -9.458 1.00 69.44 114 ARG A N 1
ATOM 911 C CA . ARG A 1 114 ? 18.846 -10.259 -10.792 1.00 69.44 114 ARG A CA 1
ATOM 912 C C . ARG A 1 114 ? 19.815 -11.391 -11.115 1.00 69.44 114 ARG A C 1
ATOM 914 O O . ARG A 1 114 ? 21.020 -11.178 -11.032 1.00 69.44 114 ARG A O 1
ATOM 921 N N . THR A 1 115 ? 19.312 -12.591 -11.398 1.00 55.19 115 THR A N 1
ATOM 922 C CA . THR A 1 115 ? 20.151 -13.682 -11.895 1.00 55.19 115 THR A CA 1
ATOM 923 C C . THR A 1 115 ? 20.690 -13.228 -13.243 1.00 55.19 115 THR A C 1
ATOM 925 O O . THR A 1 115 ? 20.036 -13.380 -14.271 1.00 55.19 115 THR A O 1
ATOM 928 N N . THR A 1 116 ? 21.845 -12.575 -13.228 1.00 50.50 116 THR A N 1
ATOM 929 C CA . THR A 1 116 ? 22.657 -12.297 -14.398 1.00 50.50 116 THR A CA 1
ATOM 930 C C . THR A 1 116 ? 23.141 -13.642 -14.909 1.00 50.50 116 THR A C 1
ATOM 932 O O . THR A 1 116 ? 24.188 -14.150 -14.518 1.00 50.50 116 THR A O 1
ATOM 935 N N . SER A 1 117 ? 22.365 -14.253 -15.799 1.00 47.59 117 SER A N 1
ATOM 936 C CA . SER A 1 117 ? 22.942 -15.103 -16.830 1.00 47.59 117 SER A CA 1
ATOM 937 C C . SER A 1 117 ? 23.835 -14.206 -17.694 1.00 47.59 117 SER A C 1
ATOM 939 O O . SER A 1 117 ? 23.372 -13.620 -18.668 1.00 47.59 117 SER A O 1
ATOM 941 N N . GLY A 1 118 ? 25.090 -14.042 -17.264 1.00 40.78 118 GLY A N 1
ATOM 942 C CA . GLY A 1 118 ? 26.144 -13.307 -17.965 1.00 40.78 118 GLY A CA 1
ATOM 943 C C . GLY A 1 118 ? 26.626 -12.049 -17.239 1.00 40.78 118 GLY A C 1
ATOM 944 O O . GLY A 1 118 ? 25.927 -11.046 -17.240 1.00 40.78 118 GLY A O 1
ATOM 945 N N . GLY A 1 119 ? 27.841 -12.125 -16.677 1.00 39.78 119 GLY A N 1
ATOM 946 C CA . GLY A 1 119 ? 28.810 -11.023 -16.535 1.00 39.78 119 GLY A CA 1
ATOM 947 C C . GLY A 1 119 ? 28.427 -9.839 -15.643 1.00 39.78 119 GLY A C 1
ATOM 948 O O . GLY A 1 119 ? 27.476 -9.116 -15.901 1.00 39.78 119 GLY A O 1
ATOM 949 N N . GLY A 1 120 ? 29.209 -9.608 -14.587 1.00 44.41 120 GLY A N 1
ATOM 950 C CA . GLY A 1 120 ? 28.932 -8.579 -13.591 1.00 44.41 120 GLY A CA 1
ATOM 951 C C . GLY A 1 120 ? 28.895 -7.146 -14.127 1.00 44.41 120 GLY A C 1
ATOM 952 O O . GLY A 1 120 ? 29.673 -6.767 -14.997 1.00 44.41 120 GLY A O 1
ATOM 953 N N . GLN A 1 121 ? 28.023 -6.347 -13.515 1.00 40.47 121 GLN A N 1
ATOM 954 C CA . GLN A 1 121 ? 28.284 -4.954 -13.159 1.00 40.47 121 GLN A CA 1
ATOM 955 C C . GLN A 1 121 ? 27.169 -4.464 -12.230 1.00 40.47 121 GLN A C 1
ATOM 957 O O . GLN A 1 121 ? 26.034 -4.231 -12.641 1.00 40.47 121 GLN A O 1
ATOM 962 N N . SER A 1 122 ? 27.507 -4.312 -10.951 1.00 44.38 122 SER A N 1
ATOM 963 C CA . SER A 1 122 ? 26.792 -3.412 -10.052 1.00 44.38 122 SER A CA 1
ATOM 964 C C . SER A 1 122 ? 27.081 -1.991 -10.525 1.00 44.38 122 SER A C 1
ATOM 966 O O . SER A 1 122 ? 28.120 -1.432 -10.190 1.00 44.38 122 SER A O 1
ATOM 968 N N . THR A 1 123 ? 26.202 -1.401 -11.329 1.00 38.16 123 THR A N 1
ATOM 969 C CA . THR A 1 123 ? 26.267 0.037 -11.594 1.00 38.16 123 THR A CA 1
ATOM 970 C C . THR A 1 123 ? 25.647 0.755 -10.403 1.00 38.16 123 THR A C 1
ATOM 972 O O . THR A 1 123 ? 24.424 0.835 -10.271 1.00 38.16 123 THR A O 1
ATOM 975 N N . THR A 1 124 ? 26.495 1.255 -9.509 1.00 40.78 124 THR A N 1
ATOM 976 C CA . THR A 1 124 ? 26.154 2.367 -8.623 1.00 40.78 124 THR A CA 1
ATOM 977 C C . THR A 1 124 ? 25.678 3.520 -9.502 1.00 40.78 124 THR A C 1
ATOM 979 O O . THR A 1 124 ? 26.478 4.146 -10.193 1.00 40.78 124 THR A O 1
ATOM 982 N N . ALA A 1 125 ? 24.366 3.751 -9.538 1.00 39.88 125 ALA A N 1
ATOM 983 C CA . ALA A 1 125 ? 23.785 4.924 -10.171 1.00 39.88 125 ALA A CA 1
ATOM 984 C C . ALA A 1 125 ? 24.140 6.144 -9.312 1.00 39.88 125 ALA A C 1
ATOM 986 O O . ALA A 1 125 ? 23.414 6.504 -8.385 1.00 39.88 125 ALA A O 1
ATOM 987 N N . ASP A 1 126 ? 25.307 6.720 -9.584 1.00 39.19 126 ASP A N 1
ATOM 988 C CA . ASP A 1 126 ? 25.694 8.008 -9.038 1.00 39.19 126 ASP A CA 1
ATOM 989 C C . ASP A 1 126 ? 24.752 9.065 -9.626 1.00 39.19 126 ASP A C 1
ATOM 991 O O . ASP A 1 126 ? 24.575 9.177 -10.842 1.00 39.19 126 ASP A O 1
ATOM 995 N N . SER A 1 127 ? 24.048 9.777 -8.752 1.00 38.06 127 SER A N 1
ATOM 996 C CA . SER A 1 127 ? 23.184 10.878 -9.167 1.00 38.06 127 SER A CA 1
ATOM 997 C C . SER A 1 127 ? 24.086 12.055 -9.537 1.00 38.06 127 SER A C 1
ATOM 999 O O . SER A 1 127 ? 24.868 12.472 -8.682 1.00 38.06 127 SER A O 1
ATOM 1001 N N . PRO A 1 128 ? 23.993 12.645 -10.744 1.00 42.47 128 PRO A N 1
ATOM 1002 C CA . PRO A 1 128 ? 24.788 13.818 -11.061 1.00 42.47 128 PRO A CA 1
ATOM 1003 C C . PRO A 1 128 ? 24.241 14.987 -10.243 1.00 42.47 128 PRO A C 1
ATOM 1005 O O . PRO A 1 128 ? 23.234 15.614 -10.574 1.00 42.47 128 PRO A O 1
ATOM 1008 N N . THR A 1 129 ? 24.896 15.247 -9.116 1.00 45.44 129 THR A N 1
ATOM 1009 C CA . THR A 1 129 ? 24.688 16.454 -8.330 1.00 45.44 129 THR A CA 1
ATOM 1010 C C . THR A 1 129 ? 25.332 17.577 -9.130 1.00 45.44 129 THR A C 1
ATOM 1012 O O . THR A 1 129 ? 26.550 17.601 -9.287 1.00 45.44 129 THR A O 1
ATOM 1015 N N . HIS A 1 130 ? 24.516 18.469 -9.693 1.00 43.03 130 HIS A N 1
ATOM 1016 C CA . HIS A 1 130 ? 24.966 19.674 -10.387 1.00 43.03 130 HIS A CA 1
ATOM 1017 C C . HIS A 1 130 ? 25.885 20.480 -9.449 1.00 43.03 130 HIS A C 1
ATOM 1019 O O . HIS A 1 130 ? 25.412 21.205 -8.572 1.00 43.03 130 HIS A O 1
ATOM 1025 N N . GLN A 1 131 ? 27.205 20.347 -9.603 1.00 38.19 131 GLN A N 1
ATOM 1026 C CA . GLN A 1 131 ? 28.153 21.280 -9.010 1.00 38.19 131 GLN A CA 1
ATOM 1027 C C . GLN A 1 131 ? 28.040 22.586 -9.792 1.00 38.19 131 GLN A C 1
ATOM 1029 O O . GLN A 1 131 ? 28.466 22.689 -10.939 1.00 38.19 131 GLN A O 1
ATOM 1034 N N . SER A 1 132 ? 27.412 23.580 -9.168 1.00 39.44 132 SER A N 1
ATOM 1035 C CA . SER A 1 132 ? 27.509 24.966 -9.606 1.00 39.44 132 SER A CA 1
ATOM 1036 C C . SER A 1 132 ? 28.963 25.402 -9.434 1.00 39.44 132 SER A C 1
ATOM 1038 O O . SER A 1 132 ? 29.445 25.567 -8.311 1.00 39.44 132 SER A O 1
ATOM 1040 N N . SER A 1 133 ? 29.685 25.520 -10.547 1.00 40.94 133 SER A N 1
ATOM 1041 C CA . SER A 1 133 ? 31.023 26.095 -10.596 1.00 40.94 133 SER A CA 1
ATOM 1042 C C . SER A 1 133 ? 30.941 27.560 -10.173 1.00 40.94 133 SER A C 1
ATOM 1044 O O . SER A 1 133 ? 30.450 28.417 -10.909 1.00 40.94 133 SER A O 1
ATOM 1046 N N . ARG A 1 134 ? 31.412 27.840 -8.961 1.00 41.38 134 ARG A N 1
ATOM 1047 C CA . ARG A 1 134 ? 31.591 29.186 -8.427 1.00 41.38 134 ARG A CA 1
ATOM 1048 C C . ARG A 1 134 ? 32.804 29.794 -9.140 1.00 41.38 134 ARG A C 1
ATOM 1050 O O . ARG A 1 134 ? 33.939 29.498 -8.785 1.00 41.38 134 ARG A O 1
ATOM 1057 N N . ALA A 1 135 ? 32.556 30.559 -10.201 1.00 44.44 135 ALA A N 1
ATOM 1058 C CA . ALA A 1 135 ? 33.593 31.306 -10.902 1.00 44.44 135 ALA A CA 1
ATOM 1059 C C . ALA A 1 135 ? 34.146 32.391 -9.967 1.00 44.44 135 ALA A C 1
ATOM 1061 O O . ALA A 1 135 ? 33.392 33.221 -9.456 1.00 44.44 135 ALA A O 1
ATOM 1062 N N . GLY A 1 136 ? 35.453 32.332 -9.716 1.00 46.62 136 GLY A N 1
ATOM 1063 C CA . GLY A 1 136 ? 36.190 33.376 -9.023 1.00 46.62 136 GLY A CA 1
ATOM 1064 C C . GLY A 1 136 ? 36.204 34.661 -9.846 1.00 46.62 136 GLY A C 1
ATOM 1065 O O . GLY A 1 136 ? 36.437 34.635 -11.054 1.00 46.62 136 GLY A O 1
ATOM 1066 N N . GLN A 1 137 ? 35.959 35.777 -9.173 1.00 47.03 137 GLN A N 1
ATOM 1067 C CA . GLN A 1 137 ? 36.350 37.101 -9.634 1.00 47.03 137 GLN A CA 1
ATOM 1068 C C . GLN A 1 137 ? 37.165 37.732 -8.512 1.00 47.03 137 GLN A C 1
ATOM 1070 O O . GLN A 1 137 ? 36.621 38.369 -7.617 1.00 47.03 137 GLN A O 1
ATOM 1075 N N . ASP A 1 138 ? 38.474 37.508 -8.581 1.00 45.44 138 ASP A N 1
ATOM 1076 C CA . ASP A 1 138 ? 39.465 38.421 -8.036 1.00 45.44 138 ASP A CA 1
ATOM 1077 C C . ASP A 1 138 ? 39.891 39.327 -9.197 1.00 45.44 138 ASP A C 1
ATOM 1079 O O . ASP A 1 138 ? 40.469 38.854 -10.177 1.00 45.44 138 ASP A O 1
ATOM 1083 N N . MET A 1 139 ? 39.593 40.623 -9.122 1.00 50.81 139 MET A N 1
ATOM 1084 C CA . MET A 1 139 ? 40.273 41.621 -9.946 1.00 50.81 139 MET A CA 1
ATOM 1085 C C . MET A 1 139 ? 40.380 42.923 -9.148 1.00 50.81 139 MET A C 1
ATOM 1087 O O . MET A 1 139 ? 39.382 43.573 -8.851 1.00 50.81 139 MET A O 1
ATOM 1091 N N . TRP A 1 140 ? 41.611 43.236 -8.746 1.00 47.16 140 TRP A N 1
ATOM 1092 C CA . TRP A 1 140 ? 42.025 44.532 -8.218 1.00 47.16 140 TRP A CA 1
ATOM 1093 C C . TRP A 1 140 ? 42.020 45.579 -9.340 1.00 47.16 140 TRP A C 1
ATOM 1095 O O . TRP A 1 140 ? 42.503 45.297 -10.438 1.00 47.16 140 TRP A O 1
ATOM 1105 N N . GLY A 1 141 ? 41.525 46.776 -9.023 1.00 46.56 141 GLY A N 1
ATOM 1106 C CA . GLY A 1 141 ? 41.526 47.979 -9.857 1.00 46.56 141 GLY A CA 1
ATOM 1107 C C . GLY A 1 141 ? 40.760 49.094 -9.170 1.00 46.56 141 GLY A C 1
ATOM 1108 O O . GLY A 1 141 ? 39.515 49.041 -9.232 1.00 46.56 141 GLY A O 1
#

Sequence (141 aa):
MMKIVEVLGMPPKELLDIGPKTQKYFGKTEDGVYYCKTTRDNFNKCYRGPGHRKLHDILGVTSGGPNGRRAGESGHSVEDYSKFKDLIKRMLTYDPKARISPYYAVRHPFLRPRTTSGGGQSTTADSPTHQSSRAGQDMWG

Radius of gyration: 22.66 Å; chains: 1; bounding box: 68×63×42 Å

pLDDT: mean 81.93, std 20.95, range [38.06, 98.31]

Foldseek 3Di:
DCQLQCEANDADLVCLVPPPCNVVFWDADPVRDIDGDDDPVCVPPPRDHGNNRYPCVCQCLPQCGHVVPNPPPPCNHSVLSVLVSVLVSLCSRNDPVSRDDPVVSCVRPNNDPDPPPDDDDPPPPDDPDPDPPPDDDDDDD

InterPro domains:
  IPR011009 Protein kinase-like domain superfamily [SSF56112] (2-115)
  IPR050494 Serine/threonine and dual-specificity kinase [PTHR24058] (3-112)

Organism: Trichostrongylus colubriformis (NCBI:txid6319)

Secondary structure (DSSP, 8-state):
-THHHHHH-SPPHHHHHH-TTHHHHEEE-TTS-EEEPPPGGGGS--PPPTT-S-HHHHHTTTTTSGGGTTTT-TT--HHHHHHHHHHHHHHT-SSTTTSPPHHHHTTSTTTSPP--SS-----------------------